Protein AF-A0A7M1QTS3-F1 (afdb_monomer)

Foldseek 3Di:
DDDDDPDDPPPPPPVVVVVVVCVVCVVVVPPDPDPDDPPDDQDQDDDDQFDHQQFWWFFQDPPPGTFIWGQHDRVQRKTWTKDPDDDPQWAWQPQCCPDPNHTIITNQVDTDGDDSVRTGGDPPGGGGDPVSSVVSVVSHDDD

pLDDT: mean 73.03, std 22.15, range [36.28, 96.0]

Mean predicted aligned error: 14.74 Å

Sequence (143 aa):
MGIISGIIEFIIDATFISDLIDFLLRPFRSAKPVKNRPRSRATYGNDSGALILGQVVTVRLKGHGTSKAVVVDPDAVYLVRLTDRPGPGVFELSSLERTKVGRQYAVVGEVVAAKERWCRAIRGQKRLGKADFEHLQEMLPRE

Nearest PDB structures (foldseek):
  7of6-assembly1_V  TM=4.250E-01  e=1.173E-01  Homo sapiens
  8qu1-assembly1_V  TM=3.554E-01  e=1.676E-01  Homo sapiens
  8any-assembly1_V  TM=3.997E-01  e=3.857E-01  Homo sapiens
  8q6t-assembly1_H  TM=4.749E-01  e=4.894E-01  Mus musculus
  6z1p-assembly1_Ay  TM=4.162E-01  e=3.490E+00  Tetrahymena thermophila SB210

Radius of gyration: 19.12 Å; Cα contacts (8 Å, |Δi|>4): 192; chains: 1; bounding box: 31×49×66 Å

Organism: NCBI:txid2733571

Secondary structure (DSSP, 8-state):
-------------HHHHHHHHHHHHTTTTT----------S------SSS--TTBEEEEEETTTEEEEEEEEETTTTEEEEEESS--TTEEE-HHHHTSTT-S-EEEEEEEEE--GGGEEEPTT--B--HHHHHHHHHHS---

Solvent-accessible surface area (backbone atoms only — not comparable to full-atom values): 8920 Å² total; per-residue (Å²): 143,85,83,82,79,90,66,89,71,80,73,74,59,76,66,63,59,53,58,55,50,51,67,72,44,53,75,67,78,67,63,71,80,79,80,85,69,90,71,73,78,93,55,98,64,94,58,96,81,62,72,38,71,38,19,41,26,40,30,67,44,89,97,65,44,79,38,43,27,34,25,73,32,50,88,74,29,29,25,33,37,44,38,81,63,89,58,89,72,41,47,77,34,72,72,31,42,91,41,99,79,26,62,35,18,42,31,57,90,44,70,42,79,53,57,71,91,48,51,39,78,39,90,94,47,67,57,58,40,68,68,56,45,53,54,50,59,70,65,37,84,81,128

Structure (mmCIF, N/CA/C/O backbone):
data_AF-A0A7M1QTS3-F1
#
_entry.id   AF-A0A7M1QTS3-F1
#
loop_
_atom_site.group_PDB
_atom_site.id
_atom_site.type_symbol
_atom_site.label_atom_id
_atom_site.label_alt_id
_atom_site.label_comp_id
_atom_site.label_asym_id
_atom_site.label_entity_id
_atom_site.label_seq_id
_atom_site.pdbx_PDB_ins_code
_atom_site.Cartn_x
_atom_site.Cartn_y
_atom_site.Cartn_z
_atom_site.occupancy
_atom_site.B_iso_or_equiv
_atom_site.auth_seq_id
_atom_site.auth_comp_id
_atom_site.auth_asym_id
_atom_site.auth_atom_id
_atom_site.pdbx_PDB_model_num
ATOM 1 N N . MET A 1 1 ? 11.597 20.777 -51.952 1.00 39.31 1 MET A N 1
ATOM 2 C CA . MET A 1 1 ? 12.401 20.675 -50.718 1.00 39.31 1 MET A CA 1
ATOM 3 C C . MET A 1 1 ? 11.449 20.389 -49.578 1.00 39.31 1 MET A C 1
ATOM 5 O O . MET A 1 1 ? 10.745 21.289 -49.151 1.00 39.31 1 MET A O 1
ATOM 9 N N . GLY A 1 2 ? 11.336 19.131 -49.171 1.00 38.12 2 GLY A N 1
ATOM 10 C CA . GLY A 1 2 ? 10.450 18.729 -48.088 1.00 38.12 2 GLY A CA 1
ATOM 11 C C . GLY A 1 2 ? 11.043 17.526 -47.383 1.00 38.12 2 GLY A C 1
ATOM 12 O O . GLY A 1 2 ? 11.386 16.569 -48.065 1.00 38.12 2 GLY A O 1
ATOM 13 N N . ILE A 1 3 ? 11.166 17.607 -46.056 1.00 45.53 3 ILE A N 1
ATOM 14 C CA . ILE A 1 3 ? 11.180 16.459 -45.145 1.00 45.53 3 ILE A CA 1
ATOM 15 C C . ILE A 1 3 ? 10.491 16.932 -43.859 1.00 45.53 3 ILE A C 1
ATOM 17 O O . ILE A 1 3 ? 11.029 17.708 -43.074 1.00 45.53 3 ILE A O 1
ATOM 21 N N . ILE A 1 4 ? 9.233 16.523 -43.737 1.00 45.06 4 ILE A N 1
ATOM 22 C CA . ILE A 1 4 ? 8.422 16.529 -42.522 1.00 45.06 4 ILE A CA 1
ATOM 23 C C . ILE A 1 4 ? 8.995 15.462 -41.580 1.00 45.06 4 ILE A C 1
ATOM 25 O O . ILE A 1 4 ? 9.543 14.466 -42.043 1.00 45.06 4 ILE A O 1
ATOM 29 N N . SER A 1 5 ? 8.756 15.625 -40.279 1.00 38.81 5 SER A N 1
ATOM 30 C CA . SER A 1 5 ? 8.835 14.551 -39.282 1.00 38.81 5 SER A CA 1
ATOM 31 C C . SER A 1 5 ? 10.239 14.090 -38.882 1.00 38.81 5 SER A C 1
ATOM 33 O O . SER A 1 5 ? 10.725 13.043 -39.294 1.00 38.81 5 SER A O 1
ATOM 35 N N . GLY A 1 6 ? 10.827 14.805 -37.920 1.00 36.28 6 GLY A N 1
ATOM 36 C CA . GLY A 1 6 ? 11.760 14.217 -36.952 1.00 36.28 6 GLY A CA 1
ATOM 37 C C . GLY A 1 6 ? 11.010 13.310 -35.969 1.00 36.28 6 GLY A C 1
ATOM 38 O O . GLY A 1 6 ? 10.914 13.611 -34.783 1.00 36.28 6 GLY A O 1
ATOM 39 N N . ILE A 1 7 ? 10.425 12.241 -36.509 1.00 42.69 7 ILE A N 1
ATOM 40 C CA . ILE A 1 7 ? 10.020 11.012 -35.820 1.00 42.69 7 ILE A CA 1
ATOM 41 C C . ILE A 1 7 ? 11.274 10.535 -35.064 1.00 42.69 7 ILE A C 1
ATOM 43 O O . ILE A 1 7 ? 12.359 10.459 -35.625 1.00 42.69 7 ILE A O 1
ATOM 47 N N . ILE A 1 8 ? 11.249 10.443 -33.735 1.00 44.06 8 ILE A N 1
ATOM 48 C CA . ILE A 1 8 ? 10.838 9.221 -33.026 1.00 44.06 8 ILE A CA 1
ATOM 49 C C . ILE A 1 8 ? 11.469 7.973 -33.676 1.00 44.06 8 ILE A C 1
ATOM 51 O O . ILE A 1 8 ? 10.807 6.988 -33.958 1.00 44.06 8 ILE A O 1
ATOM 55 N N . GLU A 1 9 ? 12.772 8.016 -33.933 1.00 41.00 9 GLU A N 1
ATOM 56 C CA . GLU A 1 9 ? 13.586 6.826 -34.204 1.00 41.00 9 GLU A CA 1
ATOM 57 C C . GLU A 1 9 ? 14.747 6.751 -33.207 1.00 41.00 9 GLU A C 1
ATOM 59 O O . GLU A 1 9 ? 15.890 6.468 -33.542 1.00 41.00 9 GLU A O 1
ATOM 64 N N . PHE A 1 10 ? 14.443 6.951 -31.922 1.00 39.22 10 PHE A N 1
ATOM 65 C CA . PHE A 1 10 ? 15.135 6.169 -30.901 1.00 39.22 10 PHE A CA 1
ATOM 66 C C . PHE A 1 10 ? 14.383 4.844 -30.814 1.00 39.22 10 PHE A C 1
ATOM 68 O O . PHE A 1 10 ? 13.554 4.614 -29.934 1.00 39.22 10 PHE A O 1
ATOM 75 N N . ILE A 1 11 ? 14.620 4.009 -31.827 1.00 41.06 11 ILE A N 1
ATOM 76 C CA . ILE A 1 11 ? 14.305 2.588 -31.809 1.00 41.06 11 ILE A CA 1
ATOM 77 C C . ILE A 1 11 ? 15.152 2.033 -30.666 1.00 41.06 11 ILE A C 1
ATOM 79 O O . ILE A 1 11 ? 16.321 1.692 -30.833 1.00 41.06 11 ILE A O 1
ATOM 83 N N . ILE A 1 12 ? 14.584 2.058 -29.460 1.00 41.72 12 ILE A N 1
ATOM 84 C CA . ILE A 1 12 ? 15.084 1.287 -28.334 1.00 41.72 12 ILE A CA 1
ATOM 85 C C . ILE A 1 12 ? 14.843 -0.153 -28.744 1.00 41.72 12 ILE A C 1
ATOM 87 O O . ILE A 1 12 ? 13.735 -0.678 -28.676 1.00 41.72 12 ILE A O 1
ATOM 91 N N . ASP A 1 13 ? 15.919 -0.697 -29.286 1.00 37.03 13 ASP A N 1
ATOM 92 C CA . ASP A 1 13 ? 16.166 -2.067 -29.656 1.00 37.03 13 ASP A CA 1
ATOM 93 C C . ASP A 1 13 ? 15.377 -3.031 -28.754 1.00 37.03 13 ASP A C 1
ATOM 95 O O . ASP A 1 13 ? 15.701 -3.256 -27.583 1.00 37.03 13 ASP A O 1
ATOM 99 N N . ALA A 1 14 ? 14.286 -3.569 -29.304 1.00 45.88 14 ALA A N 1
ATOM 100 C CA . ALA A 1 14 ? 13.370 -4.483 -28.624 1.00 45.88 14 ALA A CA 1
ATOM 101 C C . ALA A 1 14 ? 14.053 -5.799 -28.196 1.00 45.88 14 ALA A C 1
ATOM 103 O O . ALA A 1 14 ? 13.476 -6.599 -27.456 1.00 45.88 14 ALA A O 1
ATOM 104 N N . THR A 1 15 ? 15.297 -6.016 -28.623 1.00 47.84 15 THR A N 1
ATOM 105 C CA . THR A 1 15 ? 16.113 -7.159 -28.221 1.00 47.84 15 THR A CA 1
ATOM 106 C C . THR A 1 15 ? 16.802 -6.943 -26.869 1.00 47.84 15 THR A C 1
ATOM 108 O O . THR A 1 15 ? 16.902 -7.884 -26.084 1.00 47.84 15 THR A O 1
ATOM 111 N N . PHE A 1 16 ? 17.169 -5.704 -26.513 1.00 41.88 16 PHE A N 1
ATOM 112 C CA . PHE A 1 16 ? 17.925 -5.419 -25.284 1.00 41.88 16 PHE A CA 1
ATOM 113 C C . PHE A 1 16 ? 17.056 -5.432 -24.016 1.00 41.88 16 PHE A C 1
ATOM 115 O O . PHE A 1 16 ? 17.525 -5.752 -22.922 1.00 41.88 16 PHE A O 1
ATOM 122 N N . ILE A 1 17 ? 15.765 -5.112 -24.152 1.00 48.34 17 ILE A N 1
ATOM 123 C CA . ILE A 1 17 ? 14.810 -5.143 -23.034 1.00 48.34 17 ILE A CA 1
ATOM 124 C C . ILE A 1 17 ? 14.489 -6.592 -22.629 1.00 48.34 17 ILE A C 1
ATOM 126 O O . ILE A 1 17 ? 14.328 -6.869 -21.439 1.00 48.34 17 ILE A O 1
ATOM 130 N N . SER A 1 18 ? 14.453 -7.527 -23.583 1.00 42.81 18 SER A N 1
ATOM 131 C CA . SER A 1 18 ? 14.085 -8.921 -23.301 1.00 42.81 18 SER A CA 1
ATOM 132 C C . SER A 1 18 ? 15.107 -9.631 -22.406 1.00 42.81 18 SER A C 1
ATOM 134 O O . SER A 1 18 ? 14.714 -10.249 -21.417 1.00 42.81 18 SER A O 1
ATOM 136 N N . ASP A 1 19 ? 16.409 -9.470 -22.660 1.00 40.34 19 ASP A N 1
ATOM 137 C CA . ASP A 1 19 ? 17.450 -10.119 -21.844 1.00 40.34 19 ASP A CA 1
ATOM 138 C C . ASP A 1 19 ? 17.574 -9.517 -20.433 1.00 40.34 19 ASP A C 1
ATOM 140 O O . ASP A 1 19 ? 17.833 -10.230 -19.457 1.00 40.34 19 ASP A O 1
ATOM 144 N N . LEU A 1 20 ? 17.340 -8.207 -20.286 1.00 46.38 20 LEU A N 1
ATOM 145 C CA . LEU A 1 20 ? 17.397 -7.543 -18.982 1.00 46.38 20 LEU A CA 1
ATOM 146 C C . LEU A 1 20 ? 16.217 -7.954 -18.085 1.00 46.38 20 LEU A C 1
ATOM 148 O O . LEU A 1 20 ? 16.391 -8.145 -16.877 1.00 46.38 20 LEU A O 1
ATOM 152 N N . ILE A 1 21 ? 15.030 -8.138 -18.673 1.00 50.59 21 ILE A N 1
ATOM 153 C CA . ILE A 1 21 ? 13.844 -8.637 -17.969 1.00 50.59 21 ILE A CA 1
ATOM 154 C C . ILE A 1 21 ? 14.029 -10.112 -17.580 1.00 50.59 21 ILE A C 1
ATOM 156 O O . ILE A 1 21 ? 13.766 -10.468 -16.428 1.00 50.59 21 ILE A O 1
ATOM 160 N N . ASP A 1 22 ? 14.555 -10.965 -18.466 1.00 47.75 22 ASP A N 1
ATOM 161 C CA . ASP A 1 22 ? 14.793 -12.380 -18.141 1.00 47.75 22 ASP A CA 1
ATOM 162 C C . ASP A 1 22 ? 15.876 -12.563 -17.056 1.00 47.75 22 ASP A C 1
ATOM 164 O O . ASP A 1 22 ? 15.759 -13.441 -16.191 1.00 47.75 22 ASP A O 1
ATOM 168 N N . PHE A 1 23 ? 16.896 -11.695 -17.009 1.00 49.47 23 PHE A N 1
ATOM 169 C CA . PHE A 1 23 ? 17.899 -11.704 -15.936 1.00 49.47 23 PHE A CA 1
ATOM 170 C C . PHE A 1 23 ? 17.319 -11.274 -14.574 1.00 49.47 23 PHE A C 1
ATOM 172 O O . PHE A 1 23 ? 17.700 -11.826 -13.537 1.00 49.47 23 PHE A O 1
ATOM 179 N N . LEU A 1 24 ? 16.360 -10.341 -14.559 1.00 51.50 24 LEU A N 1
ATOM 180 C CA . LEU A 1 24 ? 15.667 -9.892 -13.343 1.00 51.50 24 LEU A CA 1
ATOM 181 C C . LEU A 1 24 ? 14.593 -10.883 -12.854 1.00 51.50 24 LEU A C 1
ATOM 183 O O . LEU A 1 24 ? 14.358 -10.973 -11.647 1.00 51.50 24 LEU A O 1
ATOM 187 N N . LEU A 1 25 ? 13.979 -11.659 -13.756 1.00 49.56 25 LEU A N 1
ATOM 188 C CA . LEU A 1 25 ? 12.898 -12.607 -13.444 1.00 49.56 25 LEU A CA 1
ATOM 189 C C . LEU A 1 25 ? 13.354 -14.059 -13.216 1.00 49.56 25 LEU A C 1
ATOM 191 O O . LEU A 1 25 ? 12.583 -14.874 -12.699 1.00 49.56 25 LEU A O 1
ATOM 195 N N . ARG A 1 26 ? 14.614 -14.403 -13.513 1.00 44.19 26 ARG A N 1
ATOM 196 C CA . ARG A 1 26 ? 15.180 -15.741 -13.244 1.00 44.19 26 ARG A CA 1
ATOM 197 C C . ARG A 1 26 ? 14.988 -16.276 -11.811 1.00 44.19 26 ARG A C 1
ATOM 199 O O . ARG A 1 26 ? 14.773 -17.483 -11.684 1.00 44.19 26 ARG A O 1
ATOM 206 N N . PRO A 1 27 ? 14.990 -15.466 -10.730 1.00 51.00 27 PRO A N 1
ATOM 207 C CA . PRO A 1 27 ? 14.703 -15.979 -9.388 1.00 51.00 27 PRO A CA 1
ATOM 208 C C . PRO A 1 27 ? 13.242 -16.417 -9.197 1.00 51.00 27 PRO A C 1
ATOM 210 O O . PRO A 1 27 ? 12.971 -17.263 -8.347 1.00 51.00 27 PRO A O 1
ATOM 213 N N . PHE A 1 28 ? 12.304 -15.865 -9.975 1.00 49.28 28 PHE A N 1
ATOM 214 C CA . PHE A 1 28 ? 10.862 -16.090 -9.823 1.00 49.28 28 PHE A CA 1
ATOM 215 C C . PHE A 1 28 ? 10.352 -17.294 -10.627 1.00 49.28 28 PHE A C 1
ATOM 217 O O . PHE A 1 28 ? 9.396 -17.942 -10.211 1.00 49.28 28 PHE A O 1
ATOM 224 N N . ARG A 1 29 ? 11.033 -17.680 -11.717 1.00 43.34 29 ARG A N 1
ATOM 225 C CA . ARG A 1 29 ? 10.690 -18.885 -12.503 1.00 43.34 29 ARG A CA 1
ATOM 226 C C . ARG A 1 29 ? 11.083 -20.213 -11.834 1.00 43.34 29 ARG A C 1
ATOM 228 O O . ARG A 1 29 ? 10.595 -21.260 -12.241 1.00 43.34 29 ARG A O 1
ATOM 235 N N . SER A 1 30 ? 11.929 -20.190 -10.798 1.00 37.41 30 SER A N 1
ATOM 236 C CA . SER A 1 30 ? 12.384 -21.394 -10.074 1.00 37.41 30 SER A CA 1
ATOM 237 C C . SER A 1 30 ? 11.740 -21.575 -8.688 1.00 37.41 30 SER A C 1
ATOM 239 O O . SER A 1 30 ? 12.172 -22.435 -7.908 1.00 37.41 30 SER A O 1
ATO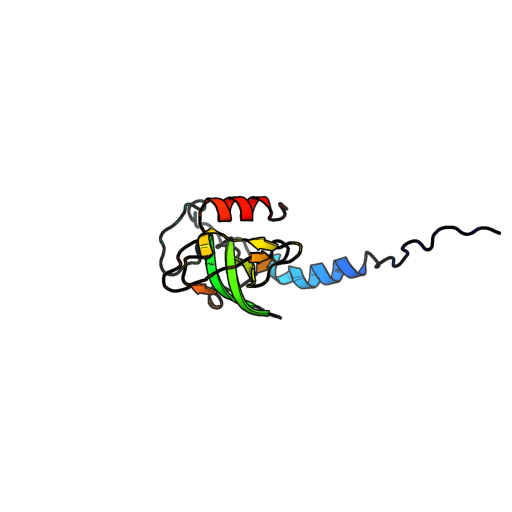M 241 N N . ALA A 1 31 ? 10.708 -20.802 -8.347 1.00 45.69 31 ALA A N 1
ATOM 242 C CA . ALA A 1 31 ? 9.931 -21.059 -7.142 1.00 45.69 31 ALA A CA 1
ATOM 243 C C . ALA A 1 31 ? 9.061 -22.303 -7.376 1.00 45.69 31 ALA A C 1
ATOM 245 O O . ALA A 1 31 ? 7.991 -22.238 -7.975 1.00 45.69 31 ALA A O 1
ATOM 246 N N . LYS A 1 32 ? 9.547 -23.472 -6.938 1.00 37.94 32 LYS A N 1
ATOM 247 C CA . LYS A 1 32 ? 8.742 -24.700 -6.906 1.00 37.94 32 LYS A CA 1
ATOM 248 C C . LYS A 1 32 ? 7.417 -24.387 -6.193 1.00 37.94 32 LYS A C 1
ATOM 250 O O . LYS A 1 32 ? 7.474 -23.812 -5.103 1.00 37.94 32 LYS A O 1
ATOM 255 N N . PRO A 1 33 ? 6.254 -24.769 -6.747 1.00 41.53 33 PRO A N 1
ATOM 256 C CA . PRO A 1 33 ? 4.985 -24.553 -6.071 1.00 41.53 33 PRO A CA 1
ATOM 257 C C . PRO A 1 33 ? 5.041 -25.259 -4.716 1.00 41.53 33 PRO A C 1
ATOM 259 O O . PRO A 1 33 ? 5.314 -26.462 -4.634 1.00 41.53 33 PRO A O 1
ATOM 262 N N . VAL A 1 34 ? 4.854 -24.494 -3.639 1.00 47.09 34 VAL A N 1
ATOM 263 C CA . VAL A 1 34 ? 4.785 -25.041 -2.284 1.00 47.09 34 VAL A CA 1
ATOM 264 C C . VAL A 1 34 ? 3.574 -25.965 -2.250 1.00 47.09 34 VAL A C 1
ATOM 266 O O . VAL A 1 34 ? 2.431 -25.522 -2.328 1.00 47.09 34 VAL A O 1
ATOM 269 N N . LYS A 1 35 ? 3.845 -27.272 -2.192 1.00 39.97 35 LYS A N 1
ATOM 270 C CA . LYS A 1 35 ? 2.833 -28.320 -2.080 1.00 39.97 35 LYS A CA 1
ATOM 271 C C . LYS A 1 35 ? 1.912 -28.010 -0.898 1.00 39.97 35 LYS A C 1
ATOM 273 O O . LYS A 1 35 ? 2.367 -27.955 0.239 1.00 39.97 35 LYS A O 1
ATOM 278 N N . ASN A 1 36 ? 0.625 -27.866 -1.201 1.00 42.22 36 ASN A N 1
ATOM 279 C CA . ASN A 1 36 ? -0.507 -28.001 -0.292 1.00 42.22 36 ASN A CA 1
ATOM 280 C C . ASN A 1 36 ? -0.387 -27.266 1.049 1.00 42.22 36 ASN A C 1
ATOM 282 O O . ASN A 1 36 ? -0.201 -27.873 2.103 1.00 42.22 36 ASN A O 1
ATOM 286 N N . ARG A 1 37 ? -0.675 -25.965 1.034 1.00 43.19 37 ARG A N 1
ATOM 287 C CA . ARG A 1 37 ? -1.409 -25.371 2.152 1.00 43.19 37 ARG A CA 1
ATOM 288 C C . ARG A 1 37 ? -2.580 -24.584 1.575 1.00 43.19 37 ARG A C 1
ATOM 290 O O . ARG A 1 37 ? -2.330 -23.600 0.885 1.00 43.19 37 ARG A O 1
ATOM 297 N N . PRO A 1 38 ? -3.839 -24.980 1.820 1.00 39.03 38 PRO A N 1
ATOM 298 C CA . PRO A 1 38 ? -4.963 -24.109 1.534 1.00 39.03 38 PRO A CA 1
ATOM 299 C C . PRO A 1 38 ? -4.905 -22.978 2.565 1.00 39.03 38 PRO A C 1
ATOM 301 O O . PRO A 1 38 ? -5.517 -23.049 3.627 1.00 39.03 38 PRO A O 1
ATOM 304 N N . ARG A 1 39 ? -4.086 -21.952 2.306 1.00 44.41 39 ARG A N 1
ATOM 305 C CA . ARG A 1 39 ? -4.251 -20.673 2.988 1.00 44.41 39 ARG A CA 1
ATOM 306 C C . ARG A 1 39 ? -5.534 -20.088 2.432 1.00 44.41 39 ARG A C 1
ATOM 308 O O . ARG A 1 39 ? -5.680 -19.918 1.225 1.00 44.41 39 ARG A O 1
ATOM 315 N N . SER A 1 40 ? -6.501 -19.923 3.326 1.00 38.56 40 SER A N 1
ATOM 316 C CA . SER A 1 40 ? -7.819 -19.397 3.019 1.00 38.56 40 SER A CA 1
ATOM 317 C C . SER A 1 40 ? -7.696 -18.189 2.099 1.00 38.56 40 SER A C 1
ATOM 319 O O . SER A 1 40 ? -6.982 -17.241 2.426 1.00 38.56 40 SER A O 1
ATOM 321 N N . ARG A 1 41 ? -8.419 -18.245 0.977 1.00 40.44 41 ARG A N 1
ATOM 322 C CA . ARG A 1 41 ? -8.747 -17.116 0.103 1.00 40.44 41 ARG A CA 1
ATOM 323 C C . ARG A 1 41 ? -8.813 -15.834 0.932 1.00 40.44 41 ARG A C 1
ATOM 325 O O . ARG A 1 41 ? -9.592 -15.795 1.887 1.00 40.44 41 ARG A O 1
ATOM 332 N N . ALA A 1 42 ? -7.963 -14.867 0.584 1.00 42.53 42 ALA A N 1
ATOM 333 C CA . ALA A 1 42 ? -7.719 -13.597 1.258 1.00 42.53 42 ALA A CA 1
ATOM 334 C C . ALA A 1 42 ? -9.004 -12.942 1.788 1.00 42.53 42 ALA A C 1
ATOM 336 O O . ALA A 1 42 ? -9.629 -12.095 1.160 1.00 42.53 42 ALA A O 1
ATOM 337 N N . THR A 1 43 ? -9.401 -13.368 2.977 1.00 46.62 43 THR A N 1
ATOM 338 C CA . THR A 1 43 ? -10.422 -12.726 3.785 1.00 46.62 43 THR A CA 1
ATOM 339 C C . THR A 1 43 ? -9.647 -11.878 4.771 1.00 46.62 43 THR A C 1
ATOM 341 O O . THR A 1 43 ? -8.572 -12.281 5.202 1.00 46.62 43 THR A O 1
ATOM 344 N N . TYR A 1 44 ? -10.165 -10.695 5.076 1.00 43.44 44 TYR A N 1
ATOM 345 C CA . TYR A 1 44 ? -9.624 -9.650 5.947 1.00 43.44 44 TYR A CA 1
ATOM 346 C C . TYR A 1 44 ? -9.077 -10.204 7.306 1.00 43.44 44 TYR A C 1
ATOM 348 O O . TYR A 1 44 ? -9.650 -9.950 8.359 1.00 43.44 44 TYR A O 1
ATOM 356 N N . GLY A 1 45 ? -7.947 -10.923 7.328 1.00 39.34 45 GLY A N 1
ATOM 357 C CA . GLY A 1 45 ? -7.600 -11.921 8.359 1.00 39.34 45 GLY A CA 1
ATOM 358 C C . GLY A 1 45 ? -6.711 -11.426 9.505 1.00 39.34 45 GLY A C 1
ATOM 359 O O . GLY A 1 45 ? -5.784 -10.647 9.307 1.00 39.34 45 GLY A O 1
ATOM 360 N N . ASN A 1 46 ? -7.041 -11.833 10.728 1.00 42.06 46 ASN A N 1
ATOM 361 C CA . ASN A 1 46 ? -6.631 -11.225 11.998 1.00 42.06 46 ASN A CA 1
ATOM 362 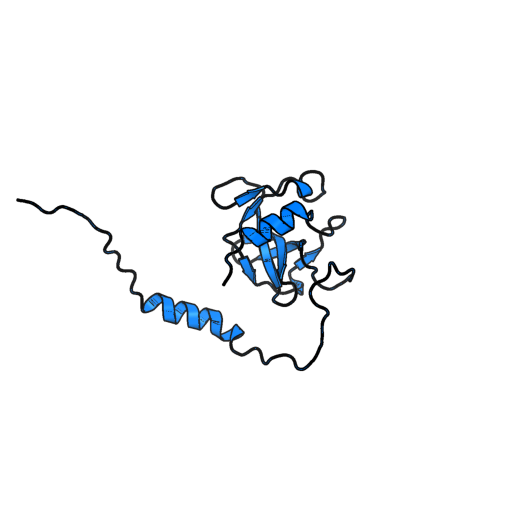C C . ASN A 1 46 ? -5.349 -11.834 12.611 1.00 42.06 46 ASN A C 1
ATOM 364 O O . ASN A 1 46 ? -5.349 -12.131 13.802 1.00 42.06 46 ASN A O 1
ATOM 368 N N . ASP A 1 47 ?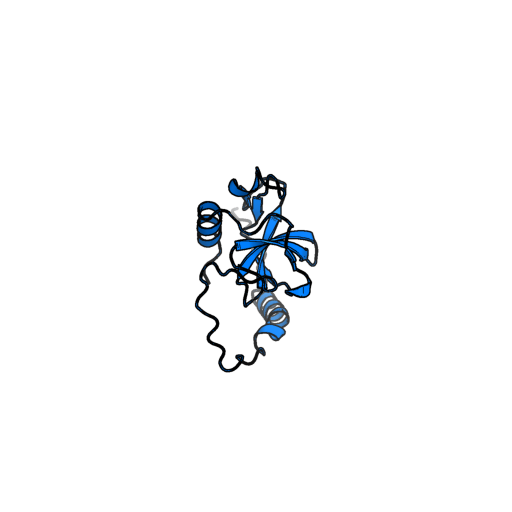 -4.265 -11.995 11.845 1.00 44.72 47 ASP A N 1
ATOM 369 C CA . ASP A 1 47 ? -3.064 -12.684 12.344 1.00 44.72 47 ASP A CA 1
ATOM 370 C C . ASP A 1 47 ? -1.897 -11.737 12.661 1.00 44.72 47 ASP A C 1
ATOM 372 O O . ASP A 1 47 ? -1.398 -10.978 11.830 1.00 44.72 47 ASP A O 1
ATOM 376 N N . SER A 1 48 ? -1.450 -11.792 13.915 1.00 44.75 48 SER A N 1
ATOM 377 C CA . SER A 1 48 ? -0.321 -11.057 14.480 1.00 44.75 48 SER A CA 1
ATOM 378 C C . SER A 1 48 ? 1.004 -11.740 14.130 1.00 44.75 48 SER A C 1
ATOM 380 O O . SER A 1 48 ? 1.550 -12.496 14.930 1.00 44.75 48 SER A O 1
ATOM 382 N N . GLY A 1 49 ? 1.520 -11.494 12.927 1.00 50.34 49 GLY A N 1
ATOM 383 C CA . GLY A 1 49 ? 2.871 -11.915 12.537 1.00 50.34 49 GLY A CA 1
ATOM 384 C C . GLY A 1 49 ? 3.079 -12.002 11.032 1.00 50.34 49 GLY A C 1
ATOM 385 O O . GLY A 1 49 ? 4.161 -11.671 10.564 1.00 50.34 49 GLY A O 1
ATOM 386 N N . ALA A 1 50 ? 2.028 -12.375 10.300 1.00 70.06 50 ALA A N 1
ATOM 387 C CA . ALA A 1 50 ? 2.014 -12.389 8.844 1.00 70.06 50 ALA A CA 1
ATOM 388 C C . ALA A 1 50 ? 1.609 -11.016 8.290 1.00 70.06 50 ALA A C 1
ATOM 390 O O . ALA A 1 50 ? 0.806 -10.308 8.906 1.00 70.06 50 ALA A O 1
ATOM 391 N N . LEU A 1 51 ? 2.142 -10.639 7.127 1.00 81.25 51 LEU A N 1
ATOM 392 C CA . LEU A 1 51 ? 1.616 -9.491 6.386 1.00 81.25 51 LEU A CA 1
ATOM 393 C C . LEU A 1 51 ? 0.155 -9.726 6.011 1.00 81.25 51 LEU A C 1
ATOM 395 O O . LEU A 1 51 ? -0.231 -10.823 5.615 1.00 81.25 51 LEU A O 1
ATOM 399 N N . ILE A 1 52 ? -0.654 -8.678 6.126 1.00 86.00 52 ILE A N 1
ATOM 400 C CA . ILE A 1 52 ? -2.078 -8.745 5.819 1.00 86.00 52 ILE A CA 1
ATOM 401 C C . ILE A 1 52 ? -2.386 -7.867 4.615 1.00 86.00 52 ILE A C 1
ATOM 403 O O . ILE A 1 52 ? -1.846 -6.774 4.476 1.00 86.00 52 ILE A O 1
ATOM 407 N N . LEU A 1 53 ? -3.313 -8.316 3.775 1.00 89.50 53 LEU A N 1
ATOM 408 C CA . LEU A 1 53 ? -3.836 -7.526 2.670 1.00 89.50 53 LEU A CA 1
ATOM 409 C C . LEU A 1 53 ? -4.358 -6.156 3.150 1.00 89.50 53 LEU A C 1
ATOM 411 O O . LEU A 1 53 ? -5.087 -6.063 4.144 1.00 89.50 53 LEU A O 1
ATOM 415 N N . GLY A 1 54 ? -3.955 -5.092 2.458 1.00 91.06 54 GLY A N 1
ATOM 416 C CA . GLY A 1 54 ? -4.281 -3.707 2.796 1.00 91.06 54 GLY A CA 1
ATOM 417 C C . GLY A 1 54 ? -3.549 -3.166 4.026 1.00 91.06 54 GLY A C 1
ATOM 418 O O . GLY A 1 54 ? -3.830 -2.051 4.464 1.00 91.06 54 GLY A O 1
ATOM 419 N N . GLN A 1 55 ? -2.622 -3.921 4.623 1.00 92.38 55 GLN A N 1
ATOM 42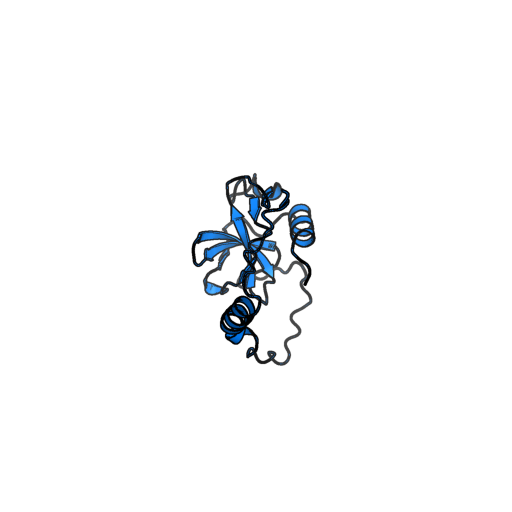0 C CA . GLN A 1 55 ? -1.840 -3.453 5.764 1.00 92.38 55 GLN A CA 1
ATOM 421 C C . GLN A 1 55 ? -0.865 -2.355 5.352 1.00 92.38 55 GLN A C 1
ATOM 423 O O . GLN A 1 55 ? -0.161 -2.477 4.352 1.00 92.38 55 GLN A O 1
ATOM 428 N N . VAL A 1 56 ? -0.776 -1.302 6.167 1.00 93.44 56 VAL A N 1
ATOM 429 C CA . VAL A 1 56 ? 0.218 -0.242 5.975 1.00 93.44 56 VAL A CA 1
ATOM 430 C C . VAL A 1 56 ? 1.455 -0.582 6.801 1.00 93.44 56 VAL A C 1
ATOM 432 O O . VAL A 1 56 ? 1.385 -0.760 8.022 1.00 93.44 56 VAL A O 1
ATOM 435 N N . VAL A 1 57 ? 2.599 -0.668 6.133 1.00 93.50 57 VAL A N 1
ATOM 436 C CA . VAL A 1 57 ? 3.880 -1.050 6.728 1.00 93.50 57 VAL A CA 1
ATOM 437 C C . VAL A 1 57 ? 4.944 0.004 6.464 1.00 93.50 57 VAL A C 1
ATOM 439 O O . VAL A 1 57 ? 4.879 0.764 5.501 1.00 93.50 57 VAL A O 1
ATOM 442 N N . THR A 1 58 ? 5.959 0.027 7.317 1.00 93.62 58 THR A N 1
ATOM 443 C CA . THR A 1 58 ? 7.244 0.651 7.014 1.00 93.62 58 THR A CA 1
ATOM 444 C C . THR A 1 58 ? 8.160 -0.425 6.444 1.00 93.62 58 THR A C 1
ATOM 446 O O . THR A 1 58 ? 8.344 -1.466 7.071 1.00 93.62 58 THR A O 1
ATOM 449 N N . VAL A 1 59 ? 8.751 -0.188 5.281 1.00 93.06 59 VAL A N 1
ATOM 450 C CA . VAL A 1 59 ? 9.599 -1.146 4.570 1.00 93.06 59 VAL A CA 1
ATOM 451 C C . VAL A 1 59 ? 10.886 -0.477 4.096 1.00 93.06 59 VAL A C 1
ATOM 453 O O . VAL A 1 59 ? 10.893 0.699 3.738 1.00 93.06 59 VAL A O 1
ATOM 456 N N . ARG A 1 60 ? 12.000 -1.216 4.107 1.00 88.44 60 ARG A N 1
ATOM 457 C CA . ARG A 1 60 ? 13.259 -0.757 3.507 1.00 88.44 60 ARG A CA 1
ATOM 458 C C . ARG A 1 60 ? 13.328 -1.217 2.052 1.00 88.44 60 ARG A C 1
ATOM 460 O O . ARG A 1 60 ? 13.544 -2.399 1.797 1.00 88.44 60 ARG A O 1
ATOM 467 N N . LEU A 1 61 ? 13.153 -0.284 1.121 1.00 84.00 61 LEU A N 1
ATOM 468 C CA . LEU A 1 61 ? 13.165 -0.525 -0.320 1.00 84.00 61 LEU A CA 1
ATOM 469 C C . LEU A 1 61 ? 14.515 -0.129 -0.923 1.00 84.00 61 LEU A C 1
ATOM 471 O O . LEU A 1 61 ? 15.142 0.859 -0.525 1.00 84.00 61 LEU A O 1
ATOM 475 N N . LYS A 1 62 ? 14.978 -0.906 -1.905 1.00 79.19 62 LYS A N 1
ATOM 476 C CA . LYS A 1 62 ? 16.191 -0.582 -2.664 1.00 79.19 62 LYS A CA 1
ATOM 477 C C . LYS A 1 62 ? 15.937 0.703 -3.464 1.00 79.19 62 LYS A C 1
ATOM 479 O O . LYS A 1 62 ? 14.914 0.804 -4.120 1.00 79.19 62 LYS A O 1
ATOM 484 N N . GLY A 1 63 ? 16.834 1.686 -3.377 1.00 81.56 63 GLY A N 1
ATOM 485 C CA . GLY A 1 63 ? 16.704 2.974 -4.081 1.00 81.56 63 GLY A CA 1
ATOM 486 C C . GLY A 1 63 ? 15.880 4.050 -3.359 1.00 81.56 63 GLY A C 1
ATOM 487 O O . GLY A 1 63 ? 16.123 5.227 -3.590 1.00 81.56 63 GLY A O 1
ATOM 488 N N . HIS A 1 64 ? 14.994 3.679 -2.427 1.00 79.19 64 HIS A N 1
ATOM 489 C CA . HIS A 1 64 ? 14.123 4.635 -1.711 1.00 79.19 64 HIS A CA 1
ATOM 490 C C . HIS A 1 64 ? 14.392 4.712 -0.199 1.00 79.19 64 HIS A C 1
ATOM 492 O O . HIS A 1 64 ? 13.853 5.573 0.494 1.00 79.19 64 HIS A O 1
ATOM 498 N N . GLY A 1 65 ? 15.234 3.823 0.336 1.00 86.38 65 GLY A N 1
ATOM 499 C CA . GLY A 1 65 ? 15.526 3.780 1.765 1.00 86.38 65 GLY A CA 1
ATOM 500 C C . GLY A 1 65 ? 14.337 3.251 2.566 1.00 86.38 65 GLY A C 1
ATOM 501 O O . GLY A 1 65 ? 13.690 2.286 2.168 1.00 86.38 65 GLY A O 1
ATOM 502 N N . THR A 1 66 ? 14.088 3.832 3.737 1.00 90.31 66 THR A N 1
ATOM 503 C CA . THR A 1 66 ? 12.936 3.466 4.568 1.00 90.31 66 THR A CA 1
ATOM 504 C C . THR A 1 66 ? 11.710 4.236 4.088 1.00 90.31 66 THR A C 1
ATOM 506 O O . THR A 1 66 ? 11.673 5.459 4.187 1.00 90.31 66 THR A O 1
ATOM 509 N N . SER A 1 67 ? 10.696 3.527 3.605 1.00 92.25 67 SER A N 1
ATOM 510 C CA . SER A 1 67 ? 9.466 4.108 3.061 1.00 92.25 67 SER A CA 1
ATOM 511 C C . SER A 1 67 ? 8.235 3.463 3.690 1.00 92.25 67 SER A C 1
ATOM 513 O O . SER A 1 67 ? 8.317 2.398 4.303 1.00 92.25 67 SER A O 1
ATOM 515 N N . LYS A 1 68 ? 7.078 4.110 3.552 1.00 94.56 68 LYS A N 1
ATOM 516 C CA . LYS A 1 68 ? 5.791 3.488 3.877 1.00 94.56 68 LYS A CA 1
ATOM 517 C C . LYS A 1 68 ? 5.241 2.798 2.633 1.00 94.56 68 LYS A C 1
ATOM 519 O O . LYS A 1 68 ? 5.500 3.252 1.521 1.00 94.56 68 LYS A O 1
ATOM 524 N N . ALA A 1 69 ? 4.509 1.711 2.818 1.00 94.94 69 ALA A N 1
ATOM 525 C CA . ALA A 1 69 ? 3.896 0.970 1.726 1.00 94.94 69 ALA A CA 1
ATOM 526 C C . ALA A 1 69 ? 2.601 0.285 2.179 1.00 94.94 69 ALA A C 1
ATOM 528 O O . ALA A 1 69 ? 2.427 0.015 3.371 1.00 94.94 69 ALA A O 1
ATOM 529 N N . VAL A 1 70 ? 1.711 -0.003 1.233 1.00 95.00 70 VAL A N 1
ATOM 530 C CA . VAL A 1 70 ? 0.498 -0.804 1.452 1.00 95.00 70 VAL A CA 1
ATOM 531 C C . VAL A 1 70 ? 0.717 -2.191 0.872 1.00 95.00 70 VAL A C 1
ATOM 533 O O . VAL A 1 70 ? 1.143 -2.319 -0.270 1.00 95.00 70 VAL A O 1
ATOM 536 N N . VAL A 1 71 ? 0.427 -3.229 1.650 1.00 93.19 71 VAL A N 1
ATOM 537 C CA . VAL A 1 71 ? 0.476 -4.621 1.193 1.00 93.19 71 VAL A CA 1
ATOM 538 C C . VAL A 1 71 ? -0.693 -4.881 0.246 1.00 93.19 71 VAL A C 1
ATOM 540 O O . VAL A 1 71 ? -1.850 -4.756 0.648 1.00 93.19 71 VAL A O 1
ATOM 543 N N . VAL A 1 72 ? -0.398 -5.265 -0.994 1.00 91.81 72 VAL A N 1
ATOM 544 C CA . VAL A 1 72 ? -1.406 -5.593 -2.019 1.00 91.81 72 VAL A CA 1
ATOM 545 C C . VAL A 1 72 ? -1.453 -7.082 -2.342 1.00 91.81 72 VAL A C 1
ATOM 547 O O . VAL A 1 72 ? -2.504 -7.573 -2.733 1.00 91.81 72 VAL A O 1
ATOM 550 N N . ASP A 1 73 ? -0.366 -7.808 -2.080 1.00 88.62 73 ASP A N 1
ATOM 551 C CA . ASP A 1 73 ? -0.342 -9.269 -2.065 1.00 88.62 73 ASP A CA 1
ATOM 552 C C . ASP A 1 73 ? 0.553 -9.739 -0.903 1.00 88.62 73 ASP A C 1
ATOM 554 O O . ASP A 1 73 ? 1.767 -9.520 -0.941 1.00 88.62 73 ASP A O 1
ATOM 558 N N . PRO A 1 74 ? -0.006 -10.337 0.163 1.00 87.88 74 PRO A N 1
ATOM 559 C CA . PRO A 1 74 ? 0.782 -10.830 1.287 1.00 87.88 74 PRO A CA 1
ATOM 560 C C . PRO A 1 74 ? 1.556 -12.123 0.982 1.00 87.88 74 PRO A C 1
ATOM 562 O O . PRO A 1 74 ? 2.560 -12.371 1.648 1.00 87.88 74 PRO A O 1
ATOM 565 N N . ASP A 1 75 ? 1.129 -12.936 0.010 1.00 84.06 75 ASP A N 1
ATOM 566 C CA . ASP A 1 75 ? 1.772 -14.214 -0.318 1.00 84.06 75 ASP A CA 1
ATOM 567 C C . ASP A 1 75 ? 3.013 -13.992 -1.194 1.00 84.06 75 ASP A C 1
ATOM 569 O O . ASP A 1 75 ? 4.075 -14.562 -0.924 1.00 84.06 75 ASP A O 1
ATOM 573 N N . ALA A 1 76 ? 2.910 -13.109 -2.192 1.00 83.19 76 ALA A N 1
ATOM 574 C CA . ALA A 1 76 ? 4.048 -12.672 -3.007 1.00 83.19 76 ALA A CA 1
ATOM 575 C C . ALA A 1 76 ? 4.850 -11.520 -2.368 1.00 83.19 76 ALA A C 1
ATOM 577 O O . ALA A 1 76 ? 5.943 -11.182 -2.829 1.00 83.19 76 ALA A O 1
ATOM 578 N N . VAL A 1 77 ? 4.327 -10.927 -1.288 1.00 86.25 77 VAL A N 1
ATOM 579 C CA . VAL A 1 77 ? 4.877 -9.740 -0.614 1.00 86.25 77 VAL A CA 1
ATOM 580 C C . VAL A 1 77 ? 5.043 -8.576 -1.602 1.00 86.25 77 VAL A C 1
ATOM 582 O O . VAL A 1 77 ? 6.081 -7.907 -1.658 1.00 86.25 77 VAL A O 1
ATOM 585 N N . TYR A 1 78 ? 3.995 -8.335 -2.391 1.00 89.38 78 TYR A N 1
ATOM 586 C CA . TYR A 1 78 ? 3.890 -7.148 -3.229 1.00 89.38 78 TYR A CA 1
ATOM 587 C C . TYR A 1 78 ? 3.289 -5.995 -2.446 1.00 89.38 78 TYR A C 1
ATOM 589 O O . TYR A 1 78 ? 2.272 -6.124 -1.754 1.00 89.38 78 TYR A O 1
ATOM 597 N N . LEU A 1 79 ? 3.951 -4.850 -2.563 1.00 92.31 79 LEU A N 1
ATOM 598 C CA . LEU A 1 79 ? 3.610 -3.628 -1.862 1.00 92.31 79 LEU A CA 1
ATOM 599 C C . LEU A 1 79 ? 3.484 -2.480 -2.859 1.00 92.31 79 LEU A C 1
ATOM 601 O O . LEU A 1 79 ? 4.249 -2.407 -3.814 1.00 92.31 79 LEU A O 1
ATOM 605 N N . VAL A 1 80 ? 2.597 -1.534 -2.584 1.00 94.75 80 VAL A N 1
ATOM 606 C CA . VAL A 1 80 ? 2.551 -0.243 -3.281 1.00 94.75 80 VAL A CA 1
ATOM 607 C C . VAL A 1 80 ? 3.223 0.800 -2.411 1.00 94.75 80 VAL A C 1
ATOM 609 O O . VAL A 1 80 ? 2.853 0.962 -1.242 1.00 94.75 80 VAL A O 1
ATOM 612 N N . ARG A 1 81 ? 4.219 1.508 -2.953 1.00 94.69 81 ARG A N 1
ATOM 613 C CA . ARG A 1 81 ? 4.917 2.556 -2.200 1.00 94.69 81 ARG A CA 1
ATOM 614 C C . ARG A 1 81 ? 3.979 3.730 -1.903 1.00 94.69 81 ARG A C 1
ATOM 616 O O . ARG A 1 81 ? 3.171 4.130 -2.736 1.00 94.69 81 ARG A O 1
ATOM 623 N N . LEU A 1 82 ? 4.133 4.312 -0.715 1.00 94.81 82 LEU A N 1
ATOM 624 C CA . LEU A 1 82 ? 3.498 5.568 -0.331 1.00 94.81 82 LEU A CA 1
ATOM 625 C C . LEU A 1 82 ? 4.487 6.737 -0.379 1.00 94.81 82 LEU A C 1
ATOM 627 O O . LEU A 1 82 ? 5.695 6.577 -0.166 1.00 94.81 82 LEU A O 1
ATOM 631 N N . THR A 1 83 ? 3.959 7.927 -0.628 1.00 93.88 83 THR A N 1
ATOM 632 C CA . THR A 1 83 ? 4.680 9.198 -0.568 1.00 93.88 83 THR A CA 1
ATOM 633 C C . THR A 1 83 ? 3.872 10.237 0.201 1.00 93.88 83 THR A C 1
ATOM 635 O O . THR A 1 83 ? 2.651 10.177 0.272 1.00 93.88 83 THR A O 1
ATOM 638 N N . ASP A 1 84 ? 4.564 11.204 0.786 1.00 93.56 84 ASP A N 1
ATOM 639 C CA . ASP A 1 84 ? 4.007 12.387 1.434 1.00 93.56 84 ASP A CA 1
ATOM 640 C C . ASP A 1 84 ? 3.711 13.532 0.447 1.00 93.56 84 ASP A C 1
ATOM 642 O O . ASP A 1 84 ? 3.097 14.527 0.833 1.00 93.56 84 ASP A O 1
ATOM 646 N N . ARG A 1 85 ? 4.127 13.407 -0.822 1.00 91.38 85 ARG A N 1
ATOM 647 C CA . ARG A 1 85 ? 3.981 14.453 -1.840 1.00 91.38 85 ARG A CA 1
ATOM 648 C C . ARG A 1 85 ? 2.917 14.096 -2.881 1.00 91.38 85 ARG A C 1
ATOM 650 O O . ARG A 1 85 ? 2.976 13.000 -3.436 1.00 91.38 85 ARG A O 1
ATOM 657 N N . PRO A 1 86 ? 1.993 15.015 -3.206 1.00 93.06 86 PRO A N 1
ATOM 658 C CA . PRO A 1 86 ? 1.109 14.840 -4.351 1.00 93.06 86 PRO A CA 1
ATOM 659 C C . PRO A 1 86 ? 1.902 14.939 -5.662 1.00 93.06 86 PRO A C 1
ATOM 661 O O . PRO A 1 86 ? 2.964 15.565 -5.718 1.00 93.06 86 PRO A O 1
ATOM 664 N N . GLY A 1 87 ? 1.374 14.349 -6.731 1.00 88.19 87 GLY A N 1
ATOM 665 C CA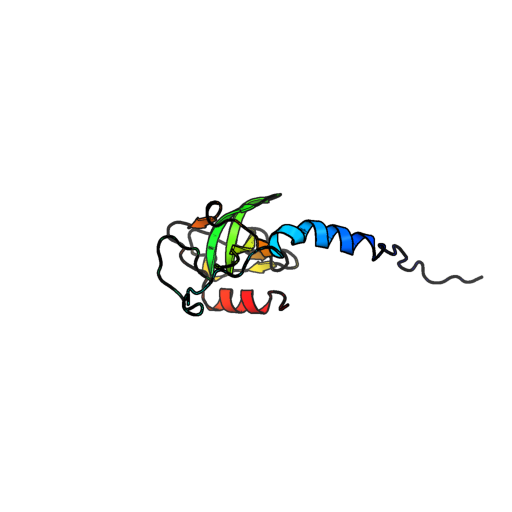 . GLY A 1 87 ? 2.016 14.346 -8.041 1.00 88.19 87 GLY A CA 1
ATOM 666 C C . GLY A 1 87 ? 1.230 13.568 -9.101 1.00 88.19 87 GLY A C 1
ATOM 667 O O . GLY A 1 87 ? 0.166 13.020 -8.814 1.00 88.19 87 GLY A O 1
ATOM 668 N N . PRO A 1 88 ? 1.732 13.516 -10.342 1.00 84.94 88 PRO A N 1
ATOM 669 C CA . PRO A 1 88 ? 1.145 12.675 -11.378 1.00 84.94 88 PRO A CA 1
ATOM 670 C C . PRO A 1 88 ? 1.299 11.188 -11.024 1.00 84.94 88 PRO A C 1
ATOM 672 O O . PRO A 1 88 ? 2.344 10.768 -10.530 1.00 84.94 88 PRO A O 1
ATOM 675 N N . GLY A 1 89 ? 0.262 10.385 -11.282 1.00 83.94 89 GLY A N 1
ATOM 676 C CA . GLY A 1 89 ? 0.292 8.933 -11.047 1.00 83.94 89 GLY A CA 1
ATOM 677 C C . GLY A 1 89 ? 0.250 8.512 -9.573 1.00 83.94 89 GLY A C 1
ATOM 678 O O . GLY A 1 89 ? 0.465 7.336 -9.268 1.00 83.94 89 GLY A O 1
ATOM 679 N N . VAL A 1 90 ? -0.028 9.451 -8.662 1.00 91.50 90 VAL A N 1
ATOM 680 C CA . VAL A 1 90 ? -0.300 9.158 -7.253 1.00 91.50 90 VAL A CA 1
ATOM 681 C C . VAL A 1 90 ? -1.710 9.597 -6.888 1.00 91.50 90 VAL A C 1
ATOM 683 O O . VAL A 1 90 ? -2.216 10.579 -7.428 1.00 91.50 90 VAL A O 1
ATOM 686 N N . PHE A 1 91 ? -2.337 8.896 -5.950 1.00 91.75 91 PHE A N 1
ATOM 687 C CA . PHE A 1 91 ? -3.660 9.259 -5.442 1.00 91.75 91 PHE A CA 1
ATOM 688 C C . PHE A 1 91 ? -3.663 9.312 -3.920 1.00 91.75 91 PHE A C 1
ATOM 690 O O . PHE A 1 91 ? -2.906 8.598 -3.262 1.00 91.75 91 PHE A O 1
ATOM 697 N N . GLU A 1 92 ? -4.501 10.179 -3.364 1.00 94.50 92 GLU A N 1
ATOM 698 C CA . GLU A 1 92 ? -4.572 10.405 -1.925 1.00 94.50 92 GLU A CA 1
ATOM 699 C C . GLU A 1 92 ? -5.290 9.261 -1.201 1.00 94.50 92 GLU A C 1
ATOM 701 O O . GLU A 1 92 ? -6.350 8.804 -1.620 1.00 94.50 92 GLU A O 1
ATOM 706 N N . LEU A 1 93 ? -4.721 8.836 -0.073 1.00 94.69 93 LEU A N 1
ATOM 707 C CA . LEU A 1 93 ? -5.313 7.860 0.836 1.00 94.69 93 LEU A CA 1
ATOM 708 C C . LEU A 1 93 ? -5.984 8.586 2.005 1.00 94.69 93 LEU A C 1
ATOM 710 O O . LEU A 1 93 ? -5.405 8.708 3.092 1.00 94.69 93 LEU A O 1
ATOM 714 N N . SER A 1 94 ? -7.196 9.096 1.784 1.00 93.44 94 SER A N 1
ATOM 715 C CA . SER A 1 94 ? -7.935 9.912 2.759 1.00 93.44 94 SER A CA 1
ATOM 716 C C . SER A 1 94 ? -8.140 9.202 4.103 1.00 93.44 94 SER A C 1
ATOM 718 O O . SER A 1 94 ? -8.131 9.838 5.157 1.00 93.44 94 SER A O 1
ATOM 720 N N . SER A 1 95 ? -8.245 7.870 4.108 1.00 92.31 95 SER A N 1
ATOM 721 C CA . SER A 1 95 ? -8.368 7.077 5.337 1.00 92.31 95 SER A CA 1
ATOM 722 C C . SER A 1 95 ? -7.132 7.136 6.242 1.00 92.31 95 SER A C 1
ATOM 724 O O . SER A 1 95 ? -7.233 6.795 7.422 1.00 92.31 95 SER A O 1
ATOM 726 N N . LEU A 1 96 ? -5.976 7.576 5.730 1.00 92.12 96 LEU A N 1
ATOM 727 C CA . LEU A 1 96 ? -4.734 7.692 6.496 1.00 92.12 96 LEU A CA 1
ATOM 728 C C . LEU A 1 96 ? -4.523 9.076 7.117 1.00 92.12 96 LEU A C 1
ATOM 730 O O . LEU A 1 96 ? -3.767 9.173 8.085 1.00 92.12 96 LEU A O 1
ATOM 734 N N . GLU A 1 97 ? -5.210 10.117 6.641 1.00 91.62 97 GLU A N 1
ATOM 735 C CA . GLU A 1 97 ? -4.984 11.511 7.050 1.00 91.62 97 GLU A CA 1
ATOM 736 C C . GLU A 1 97 ? -5.070 11.707 8.573 1.00 91.62 97 GLU A C 1
ATOM 738 O O . GLU A 1 97 ? -4.178 12.293 9.184 1.00 91.62 97 GLU A O 1
ATOM 743 N N . ARG A 1 98 ? -6.107 11.144 9.204 1.00 88.88 98 ARG A N 1
ATOM 744 C CA . ARG A 1 98 ? -6.358 11.249 10.656 1.00 88.88 98 ARG A CA 1
ATOM 7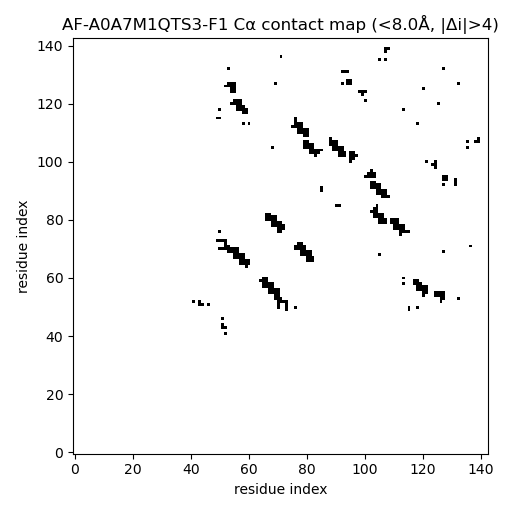45 C C . ARG A 1 98 ? -5.648 10.176 11.486 1.00 88.88 98 ARG A C 1
ATOM 747 O O . ARG A 1 98 ? -5.921 10.023 12.675 1.00 88.88 98 ARG A O 1
ATOM 754 N N . THR A 1 99 ? -4.769 9.392 10.868 1.00 89.62 99 THR A N 1
ATOM 755 C CA . THR A 1 99 ? -4.045 8.298 11.526 1.00 89.62 99 THR A CA 1
ATOM 756 C C . THR A 1 99 ? -2.614 8.712 11.863 1.00 89.62 99 THR A C 1
ATOM 758 O O . THR A 1 99 ? -2.116 9.738 11.413 1.00 89.62 99 THR A O 1
ATOM 761 N N . LYS A 1 100 ? -1.885 7.863 12.598 1.00 87.75 1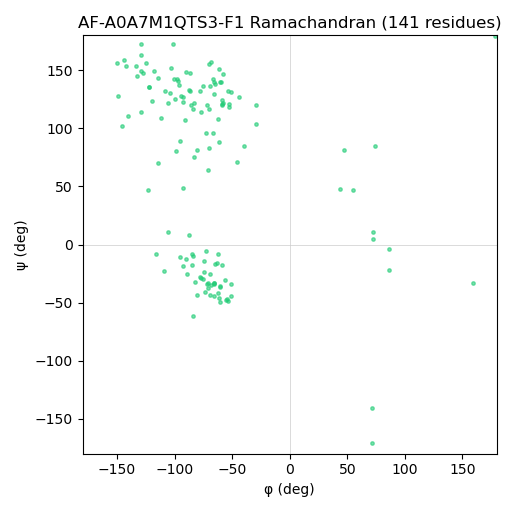00 LYS A N 1
ATOM 762 C CA . LYS A 1 100 ? -0.447 8.072 12.860 1.00 87.75 100 LYS A CA 1
ATOM 763 C C . LYS A 1 100 ? 0.424 8.044 11.602 1.00 87.75 100 LYS A C 1
ATOM 765 O O . LYS A 1 100 ? 1.594 8.411 11.664 1.00 87.75 100 LYS A O 1
ATOM 770 N N . VAL A 1 101 ? -0.104 7.533 10.492 1.00 90.88 101 VAL A N 1
ATOM 771 C CA . VAL A 1 101 ? 0.588 7.544 9.202 1.00 90.88 101 VAL A CA 1
ATOM 772 C C . VAL A 1 101 ? 0.556 8.939 8.577 1.00 90.88 101 VAL A C 1
ATOM 774 O O . VAL A 1 101 ? 1.520 9.312 7.909 1.00 90.88 101 VAL A O 1
ATOM 777 N N . GLY A 1 102 ? -0.495 9.710 8.869 1.00 91.94 102 GLY A N 1
ATOM 778 C CA . GLY A 1 102 ? -0.739 11.028 8.308 1.00 91.94 102 GLY A CA 1
ATOM 779 C C . GLY A 1 102 ? -1.151 10.969 6.842 1.00 91.94 102 GLY A C 1
ATOM 780 O O . GLY A 1 102 ? -1.393 9.901 6.273 1.00 91.94 102 GLY A O 1
ATOM 781 N N . ARG A 1 103 ? -1.206 12.148 6.226 1.00 94.38 103 ARG A N 1
ATOM 782 C CA . ARG A 1 103 ? -1.503 12.301 4.804 1.00 94.38 103 ARG A CA 1
ATOM 783 C C . ARG A 1 103 ? -0.472 11.551 3.963 1.00 94.38 103 ARG A C 1
ATOM 785 O O . ARG A 1 103 ? 0.731 11.768 4.113 1.00 94.38 103 ARG A O 1
ATOM 792 N N . GLN A 1 104 ? -0.946 10.652 3.110 1.00 96.00 104 GLN A N 1
ATOM 793 C CA . GLN A 1 104 ? -0.119 9.852 2.214 1.00 96.00 104 GLN A CA 1
ATOM 794 C C . GLN A 1 104 ? -0.822 9.688 0.872 1.00 96.00 104 GLN A C 1
ATOM 796 O O . GLN A 1 104 ? -2.050 9.687 0.796 1.00 96.00 104 GLN A O 1
ATOM 801 N N . TYR A 1 105 ? -0.015 9.478 -0.157 1.00 95.69 105 TYR A N 1
ATOM 802 C CA . TYR A 1 105 ? -0.446 9.196 -1.511 1.00 95.69 105 TYR A CA 1
ATOM 803 C C . TYR A 1 105 ? 0.158 7.865 -1.951 1.00 95.69 105 TYR A C 1
ATOM 805 O O . TYR A 1 105 ? 1.339 7.612 -1.701 1.00 95.69 105 TYR A O 1
ATOM 813 N N . ALA A 1 106 ? -0.633 7.002 -2.577 1.00 95.06 106 ALA A N 1
ATOM 814 C CA . ALA A 1 106 ? -0.146 5.743 -3.125 1.00 95.06 106 ALA A CA 1
ATOM 815 C C . ALA A 1 106 ? 0.376 5.942 -4.548 1.00 95.06 106 ALA A C 1
ATOM 817 O O . ALA A 1 106 ? -0.280 6.566 -5.379 1.00 95.06 106 ALA A O 1
ATOM 818 N N . VAL A 1 107 ? 1.565 5.401 -4.814 1.00 93.56 107 VAL A N 1
ATOM 819 C CA . VAL A 1 107 ? 2.253 5.498 -6.103 1.00 93.56 107 VAL A CA 1
ATOM 820 C C . VAL A 1 107 ? 1.936 4.253 -6.921 1.00 93.56 107 VAL A C 1
ATOM 822 O O . VAL A 1 107 ? 2.627 3.244 -6.822 1.00 93.56 107 VAL A O 1
ATOM 825 N N . VAL A 1 108 ? 0.856 4.304 -7.699 1.00 87.56 108 VAL A N 1
ATOM 826 C CA . VAL A 1 108 ? 0.261 3.123 -8.356 1.00 87.56 108 VAL A CA 1
ATOM 827 C C . VAL A 1 108 ? 1.234 2.436 -9.321 1.00 87.56 108 VAL A C 1
ATOM 829 O O . VAL A 1 108 ? 1.263 1.212 -9.397 1.00 87.56 108 VAL A O 1
ATOM 832 N N . GLY A 1 109 ? 2.078 3.209 -10.009 1.00 85.00 109 GLY A N 1
ATOM 833 C CA . GLY A 1 109 ? 3.110 2.675 -10.906 1.00 85.00 109 GLY A CA 1
ATOM 834 C C . GLY A 1 109 ? 4.305 2.024 -10.198 1.00 85.00 109 GLY A C 1
ATOM 83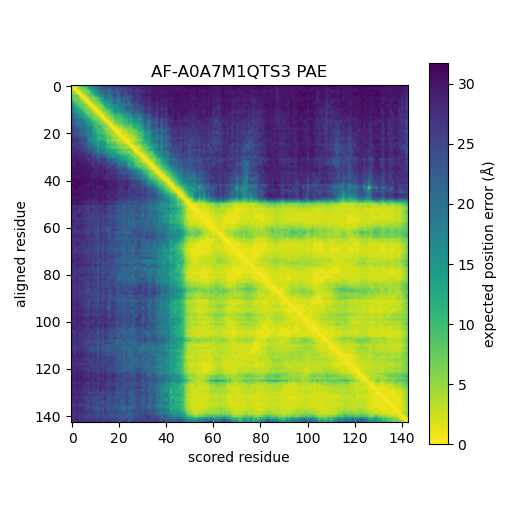5 O O . GLY A 1 109 ? 5.169 1.460 -10.861 1.00 85.00 109 GLY A O 1
ATOM 836 N N . GLU A 1 110 ? 4.380 2.092 -8.868 1.00 86.88 110 GLU A N 1
ATOM 837 C CA . GLU A 1 110 ? 5.485 1.548 -8.077 1.00 86.88 110 GLU A CA 1
ATOM 838 C C . GLU A 1 110 ? 5.018 0.395 -7.184 1.00 86.88 110 GLU A C 1
ATOM 840 O O . GLU A 1 110 ? 4.973 0.487 -5.949 1.00 86.88 110 GLU A O 1
ATOM 845 N N . VAL A 1 111 ? 4.697 -0.723 -7.838 1.00 90.25 111 VAL A N 1
ATOM 846 C CA . VAL A 1 111 ? 4.514 -2.018 -7.178 1.00 90.25 111 VAL A CA 1
ATOM 847 C C . VAL A 1 111 ? 5.881 -2.664 -6.985 1.00 90.25 111 VAL A C 1
ATOM 849 O O . VAL A 1 111 ? 6.628 -2.885 -7.936 1.00 90.25 111 VAL A O 1
ATOM 852 N N . VAL A 1 112 ? 6.226 -2.964 -5.738 1.00 88.56 112 VAL A N 1
ATOM 853 C CA . VAL A 1 112 ? 7.538 -3.491 -5.361 1.00 88.56 112 VAL A CA 1
ATOM 854 C C . VAL A 1 112 ? 7.408 -4.830 -4.653 1.00 88.56 112 VAL A C 1
ATOM 856 O O . VAL A 1 112 ? 6.603 -5.000 -3.737 1.00 88.56 112 VAL A O 1
ATOM 859 N N . ALA A 1 113 ? 8.258 -5.776 -5.043 1.00 88.44 113 ALA A N 1
ATOM 860 C CA . ALA A 1 113 ? 8.467 -7.009 -4.299 1.00 88.44 113 ALA A CA 1
ATOM 861 C C . ALA A 1 113 ? 9.362 -6.738 -3.085 1.00 88.44 113 ALA A C 1
ATOM 863 O O . ALA A 1 113 ? 10.432 -6.131 -3.207 1.00 88.44 113 ALA A O 1
ATOM 864 N N . ALA A 1 114 ? 8.964 -7.218 -1.912 1.00 86.62 114 ALA A N 1
ATOM 865 C CA . ALA A 1 114 ? 9.769 -7.123 -0.701 1.00 86.62 114 ALA A CA 1
ATOM 866 C C . ALA A 1 114 ? 9.905 -8.482 -0.007 1.00 86.62 114 ALA A C 1
ATOM 868 O O . ALA A 1 114 ? 9.298 -9.477 -0.378 1.00 86.62 114 ALA A O 1
ATOM 869 N N . LYS A 1 115 ? 10.753 -8.541 1.022 1.00 86.06 115 LYS A N 1
ATOM 870 C CA . LYS A 1 115 ? 10.785 -9.681 1.945 1.00 86.06 115 LYS A CA 1
ATOM 871 C C . LYS A 1 115 ? 9.968 -9.320 3.174 1.00 86.06 115 LYS A C 1
ATOM 873 O O . LYS A 1 115 ? 10.109 -8.213 3.689 1.00 86.06 115 LYS A O 1
ATOM 878 N N . GLU A 1 116 ? 9.205 -10.269 3.703 1.00 85.25 116 GLU A N 1
ATOM 879 C CA . GLU A 1 116 ? 8.381 -10.068 4.902 1.00 85.25 116 GLU A CA 1
ATOM 880 C C . GLU A 1 116 ? 9.185 -9.476 6.071 1.00 85.25 116 GLU A C 1
ATOM 882 O O . GLU A 1 116 ? 8.796 -8.472 6.656 1.00 85.25 116 GLU A O 1
ATOM 887 N N . ARG A 1 117 ? 10.396 -9.993 6.317 1.00 84.75 117 ARG A N 1
ATOM 888 C CA . ARG A 1 117 ? 11.322 -9.491 7.354 1.00 84.75 117 ARG A CA 1
ATOM 889 C C . ARG A 1 117 ? 11.740 -8.019 7.209 1.00 84.75 117 ARG A C 1
ATOM 891 O O . ARG A 1 117 ? 12.316 -7.452 8.135 1.00 84.75 117 ARG A O 1
ATOM 898 N N . TRP A 1 118 ? 11.555 -7.419 6.034 1.00 87.56 118 TRP A N 1
ATOM 899 C CA . TRP A 1 118 ? 11.841 -6.001 5.790 1.00 87.56 118 TRP A CA 1
ATOM 900 C C . TRP A 1 118 ? 10.641 -5.107 6.073 1.00 87.56 118 TRP A C 1
ATOM 902 O O . TRP A 1 118 ? 10.809 -3.893 6.160 1.00 87.56 118 TRP A O 1
ATOM 912 N N . CYS A 1 119 ? 9.462 -5.698 6.234 1.00 88.62 119 CYS A N 1
ATOM 913 C CA . CYS A 1 119 ? 8.218 -5.007 6.490 1.00 88.62 119 CYS A CA 1
ATOM 914 C C . CYS A 1 119 ? 7.971 -4.957 7.997 1.00 88.62 119 CYS A C 1
ATOM 916 O O . CYS A 1 119 ? 8.015 -5.965 8.699 1.00 88.62 119 CYS A O 1
ATOM 918 N N . ARG A 1 120 ? 7.712 -3.761 8.514 1.00 90.69 120 ARG A N 1
ATOM 919 C CA . ARG A 1 120 ? 7.374 -3.531 9.917 1.00 90.69 120 ARG A CA 1
ATOM 920 C C . ARG A 1 120 ? 5.995 -2.905 9.997 1.00 90.69 120 ARG A C 1
ATOM 922 O O . ARG A 1 120 ? 5.764 -1.843 9.423 1.00 90.69 120 ARG A O 1
ATOM 929 N N . ALA A 1 121 ? 5.094 -3.542 10.735 1.00 88.94 121 ALA A N 1
ATOM 930 C CA . ALA A 1 121 ? 3.776 -2.986 11.007 1.00 88.94 121 ALA A CA 1
ATOM 931 C C . ALA A 1 121 ? 3.892 -1.637 11.737 1.00 88.94 121 ALA A C 1
ATOM 933 O O . ALA A 1 121 ? 4.718 -1.468 12.639 1.00 88.94 121 ALA A O 1
ATOM 934 N N . ILE A 1 122 ? 3.045 -0.678 11.368 1.00 88.00 122 ILE A N 1
ATOM 935 C CA . ILE A 1 122 ? 2.985 0.617 12.045 1.00 88.00 122 ILE A CA 1
ATOM 936 C C . ILE A 1 122 ? 2.058 0.489 13.258 1.00 88.00 122 ILE A C 1
ATOM 938 O O . ILE A 1 122 ? 0.879 0.164 13.135 1.00 88.00 122 ILE A O 1
ATOM 942 N N . ARG A 1 123 ? 2.577 0.749 14.464 1.00 82.75 123 ARG A N 1
ATOM 943 C CA . ARG A 1 123 ? 1.800 0.600 15.705 1.00 82.75 123 ARG A CA 1
ATOM 944 C C . ARG A 1 123 ? 0.558 1.497 15.687 1.00 82.75 123 ARG A C 1
ATOM 946 O O . ARG A 1 123 ? 0.672 2.719 15.641 1.00 82.75 123 ARG A O 1
ATOM 953 N N . GLY A 1 124 ? -0.618 0.885 15.813 1.00 80.19 124 GLY A N 1
ATOM 954 C CA . GLY A 1 124 ? -1.905 1.588 15.814 1.00 80.19 124 GLY A CA 1
ATOM 955 C C . GLY A 1 124 ? -2.495 1.838 14.425 1.00 80.19 124 GLY A C 1
ATOM 956 O O . GLY A 1 124 ? -3.623 2.306 14.355 1.00 80.19 124 GLY A O 1
ATOM 957 N N . GLN A 1 125 ? -1.791 1.478 13.346 1.00 84.06 125 GLN A N 1
ATOM 958 C CA . GLN A 1 125 ? -2.356 1.414 12.001 1.00 84.06 125 GLN A CA 1
ATOM 959 C C . GLN A 1 125 ? -2.408 -0.044 11.559 1.00 84.06 125 GLN A C 1
ATOM 961 O O . GLN A 1 125 ? -1.377 -0.657 11.289 1.00 84.06 125 GLN A O 1
ATOM 966 N N . LYS A 1 126 ? -3.613 -0.614 11.493 1.00 77.19 126 LYS A N 1
ATOM 967 C CA . LYS A 1 126 ? -3.780 -1.986 11.004 1.00 77.19 126 LYS A CA 1
ATOM 968 C C . LYS A 1 126 ? -3.861 -2.023 9.485 1.00 77.19 126 LYS A C 1
ATOM 970 O O . LYS A 1 126 ? -3.021 -2.653 8.860 1.00 77.19 126 LYS A O 1
ATOM 975 N N . ARG A 1 127 ? -4.866 -1.383 8.889 1.00 86.62 127 ARG A N 1
ATOM 976 C CA . ARG A 1 127 ? -5.153 -1.497 7.454 1.00 86.62 127 ARG A CA 1
ATOM 977 C C . ARG A 1 127 ? -5.639 -0.185 6.884 1.00 86.62 127 ARG A C 1
ATOM 979 O O . ARG A 1 127 ? -6.087 0.684 7.629 1.00 86.62 127 ARG A O 1
ATOM 986 N N . LEU A 1 128 ? -5.512 -0.063 5.577 1.00 90.94 128 LEU A N 1
ATOM 987 C CA . LEU A 1 128 ? -6.129 0.995 4.809 1.00 90.94 128 LEU A CA 1
ATOM 988 C C . LEU A 1 128 ? -7.661 0.910 4.931 1.00 90.94 128 LEU A C 1
ATOM 990 O O . LEU A 1 128 ? -8.215 -0.170 5.163 1.00 90.94 128 LEU A O 1
ATOM 994 N N . GLY A 1 129 ? -8.348 2.050 4.829 1.00 89.81 129 GLY A N 1
ATOM 995 C CA . GLY A 1 129 ? -9.805 2.059 4.745 1.00 89.81 129 GLY A CA 1
ATOM 996 C C . GLY A 1 129 ? -10.279 1.244 3.542 1.00 89.81 129 GLY A C 1
ATOM 997 O O . GLY A 1 129 ? -9.607 1.209 2.515 1.00 89.81 129 GLY A O 1
ATOM 998 N N . LYS A 1 130 ? -11.434 0.581 3.668 1.00 89.88 130 LYS A N 1
ATOM 999 C CA . LYS A 1 130 ? -11.951 -0.309 2.619 1.00 89.88 130 LYS A CA 1
ATOM 1000 C C . LYS A 1 130 ? -12.083 0.407 1.266 1.00 89.88 130 LYS A C 1
ATOM 1002 O O . LYS A 1 130 ? -11.581 -0.114 0.284 1.00 89.88 130 LYS A O 1
ATOM 1007 N N . ALA A 1 131 ? -12.678 1.602 1.250 1.00 90.44 131 ALA A N 1
ATOM 1008 C CA . ALA A 1 131 ? -12.871 2.388 0.029 1.00 90.44 131 ALA A CA 1
ATOM 1009 C C . ALA A 1 131 ? -11.537 2.738 -0.655 1.00 90.44 131 ALA A C 1
ATOM 1011 O O . ALA A 1 131 ? -11.359 2.464 -1.836 1.00 90.44 131 ALA A O 1
ATOM 1012 N N . ASP A 1 132 ? -10.570 3.260 0.104 1.00 93.81 132 ASP A N 1
ATOM 1013 C CA . ASP A 1 132 ? -9.230 3.570 -0.409 1.00 93.81 132 ASP A CA 1
ATOM 1014 C C . ASP A 1 132 ? -8.509 2.321 -0.936 1.00 93.81 132 ASP A C 1
ATOM 1016 O O . ASP A 1 132 ? -7.766 2.395 -1.910 1.00 93.81 132 ASP A O 1
ATOM 1020 N N . PHE A 1 133 ? -8.700 1.170 -0.283 1.00 92.81 133 PHE A N 1
ATOM 1021 C CA . PHE A 1 133 ? -8.075 -0.081 -0.697 1.00 92.81 133 PHE A CA 1
ATOM 1022 C C . PHE A 1 133 ? -8.713 -0.675 -1.955 1.00 92.81 133 PHE A C 1
ATOM 1024 O O . PHE A 1 133 ? -7.994 -1.150 -2.827 1.00 92.81 133 PHE A O 1
ATOM 1031 N N . GLU A 1 134 ? -10.037 -0.633 -2.074 1.00 92.31 134 GLU A N 1
ATOM 1032 C CA . GLU A 1 134 ? -10.740 -1.043 -3.294 1.00 92.31 134 GLU A CA 1
ATOM 1033 C C . GLU A 1 134 ? -10.318 -0.159 -4.469 1.00 92.31 134 GLU A C 1
ATOM 1035 O O . GLU A 1 134 ? -9.917 -0.672 -5.511 1.00 92.31 134 GLU A O 1
ATOM 1040 N N . HIS A 1 135 ? -10.269 1.158 -4.259 1.00 91.62 135 HIS A N 1
ATOM 1041 C CA . HIS A 1 135 ? -9.803 2.089 -5.278 1.00 91.62 135 HIS A CA 1
ATOM 1042 C C . HIS A 1 135 ? -8.334 1.850 -5.662 1.00 91.62 135 HIS A C 1
ATOM 1044 O O . HIS A 1 135 ? -7.992 1.837 -6.844 1.00 91.62 135 HIS A O 1
ATOM 1050 N N . LEU A 1 136 ? -7.462 1.578 -4.679 1.00 91.25 136 LEU A N 1
ATOM 1051 C CA . LEU A 1 136 ? -6.079 1.167 -4.934 1.00 91.25 136 LEU A CA 1
ATOM 1052 C C . LEU A 1 136 ? -6.030 -0.041 -5.875 1.00 91.25 136 LEU A C 1
ATOM 1054 O O . LEU A 1 136 ? -5.279 -0.022 -6.844 1.00 91.25 136 LEU A O 1
ATOM 1058 N N . GLN A 1 137 ? -6.818 -1.082 -5.593 1.00 90.25 137 GLN A N 1
ATOM 1059 C CA . GLN A 1 137 ? -6.840 -2.309 -6.390 1.00 90.25 137 GLN A CA 1
ATOM 1060 C C . GLN A 1 137 ? -7.367 -2.098 -7.810 1.00 90.25 137 GLN A C 1
ATOM 1062 O O . GLN A 1 137 ? -6.905 -2.767 -8.730 1.00 90.25 137 GLN A O 1
ATOM 1067 N N . GLU A 1 138 ? -8.314 -1.182 -8.005 1.00 89.88 138 GLU A N 1
ATOM 1068 C CA . GLU A 1 138 ? -8.828 -0.834 -9.333 1.00 89.88 138 GLU A CA 1
ATOM 1069 C C . GLU A 1 138 ? -7.772 -0.177 -10.220 1.00 89.88 138 GLU A C 1
ATOM 1071 O O . GLU A 1 138 ? -7.773 -0.393 -11.430 1.00 89.88 138 GLU A O 1
ATOM 1076 N N . MET A 1 139 ? -6.871 0.606 -9.625 1.00 87.06 139 MET A N 1
ATOM 1077 C CA . MET A 1 139 ? -5.830 1.321 -10.363 1.00 87.06 139 MET A CA 1
ATOM 1078 C C . MET A 1 139 ? -4.581 0.485 -10.631 1.00 87.06 139 MET A C 1
ATOM 1080 O O . MET A 1 139 ? -3.783 0.848 -11.496 1.00 87.06 139 MET A O 1
ATOM 1084 N N . LEU A 1 140 ? -4.384 -0.616 -9.903 1.00 85.69 140 LEU A N 1
ATOM 1085 C CA . LEU A 1 140 ? -3.258 -1.504 -10.159 1.00 85.69 140 LEU A CA 1
ATOM 1086 C C . LEU A 1 140 ? -3.386 -2.143 -11.547 1.00 85.69 140 LEU A C 1
ATOM 1088 O O . LEU A 1 140 ? -4.483 -2.564 -11.926 1.00 85.69 140 LEU A O 1
ATOM 1092 N N . PRO A 1 141 ? -2.280 -2.244 -12.30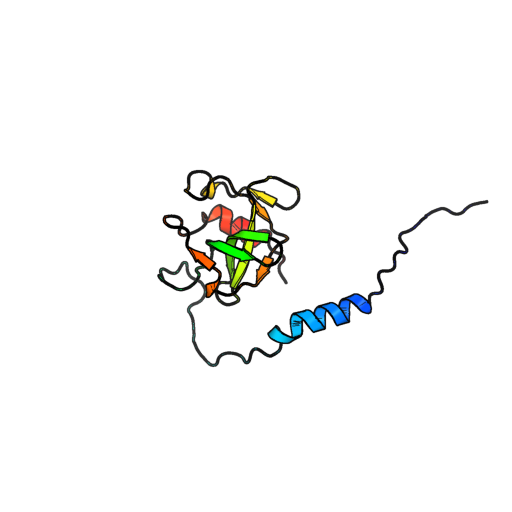6 1.00 72.88 141 PRO A N 1
ATOM 1093 C CA . PRO A 1 141 ? -2.299 -2.915 -13.594 1.00 72.88 141 PRO A CA 1
ATOM 1094 C C . PRO A 1 141 ? -2.745 -4.363 -13.384 1.00 72.88 141 PRO A C 1
ATOM 1096 O O . PRO A 1 141 ? -2.133 -5.113 -12.623 1.00 72.88 141 PRO A O 1
ATOM 1099 N N . ARG A 1 142 ? -3.853 -4.733 -14.029 1.00 63.31 142 ARG A N 1
ATOM 1100 C CA . ARG A 1 142 ? -4.283 -6.126 -14.120 1.00 63.31 142 ARG A CA 1
ATOM 1101 C C . ARG A 1 142 ? -3.402 -6.773 -15.181 1.00 63.31 142 ARG A C 1
ATOM 1103 O O . ARG A 1 142 ? -3.441 -6.330 -16.328 1.00 63.31 142 ARG A O 1
ATOM 1110 N N . GLU A 1 143 ? -2.566 -7.721 -14.768 1.00 50.31 143 GLU A N 1
ATOM 1111 C CA . GLU A 1 143 ? -1.851 -8.608 -15.697 1.00 50.31 143 GLU A CA 1
ATOM 1112 C C . GLU A 1 143 ? -2.830 -9.396 -16.578 1.00 50.31 143 GLU A C 1
ATOM 1114 O O . GLU A 1 143 ? -3.917 -9.775 -16.073 1.00 50.31 143 GLU A O 1
#